Protein AF-A0A9E4SU20-F1 (afdb_monomer)

Structure (mmCIF, N/CA/C/O backbone):
data_AF-A0A9E4SU20-F1
#
_entry.id   AF-A0A9E4SU20-F1
#
loop_
_atom_site.group_PDB
_atom_site.id
_atom_site.type_symbol
_atom_site.label_atom_id
_atom_site.label_alt_id
_atom_site.label_comp_id
_atom_site.label_asym_id
_atom_site.label_entity_id
_atom_site.label_seq_id
_atom_site.pdbx_PDB_ins_code
_atom_site.Cartn_x
_atom_site.Cartn_y
_atom_site.Cartn_z
_atom_site.occupancy
_atom_site.B_iso_or_equiv
_atom_site.auth_seq_id
_atom_site.auth_comp_id
_atom_site.auth_asym_id
_atom_site.auth_atom_id
_atom_site.pdbx_PDB_model_num
ATOM 1 N N . MET A 1 1 ? -30.132 0.830 26.067 1.00 57.16 1 MET A N 1
ATOM 2 C CA . MET A 1 1 ? -30.121 -0.544 25.522 1.00 57.16 1 MET A CA 1
ATOM 3 C C . MET A 1 1 ? -29.635 -1.459 26.644 1.00 57.16 1 MET A C 1
ATOM 5 O O . MET A 1 1 ? -28.598 -1.156 27.218 1.00 57.16 1 MET A O 1
ATOM 9 N N . HIS A 1 2 ? -30.413 -2.457 27.067 1.00 62.38 2 HIS A N 1
ATOM 10 C CA . HIS A 1 2 ? -30.040 -3.331 28.192 1.00 62.38 2 HIS A CA 1
ATOM 11 C C . HIS A 1 2 ? -29.129 -4.476 27.727 1.00 62.38 2 HIS A C 1
ATOM 13 O O . HIS A 1 2 ? -29.198 -4.884 26.566 1.00 62.38 2 HIS A O 1
ATOM 19 N N . ILE A 1 3 ? -28.313 -5.006 28.641 1.00 60.34 3 ILE A N 1
ATOM 20 C CA . ILE A 1 3 ? -27.522 -6.224 28.422 1.00 60.34 3 ILE A CA 1
ATOM 21 C C . ILE A 1 3 ? -28.506 -7.357 28.079 1.00 60.34 3 ILE A C 1
ATOM 23 O O . ILE A 1 3 ? -29.354 -7.700 28.901 1.00 60.34 3 ILE A O 1
ATOM 27 N N . GLY A 1 4 ? -28.437 -7.873 26.845 1.00 71.19 4 GLY A N 1
ATOM 28 C CA . GLY A 1 4 ? -29.360 -8.885 26.302 1.00 71.19 4 GLY A CA 1
ATOM 29 C C . GLY A 1 4 ? -30.166 -8.459 25.065 1.00 71.19 4 GLY A C 1
ATOM 30 O O . GLY A 1 4 ? -30.868 -9.288 24.493 1.00 71.19 4 GLY A O 1
ATOM 31 N N . HIS A 1 5 ? -30.075 -7.199 24.624 1.00 77.12 5 HIS A N 1
ATOM 32 C CA . HIS A 1 5 ? -30.628 -6.784 23.328 1.00 77.12 5 HIS A CA 1
ATOM 33 C C . HIS A 1 5 ? -29.800 -7.391 22.174 1.00 77.12 5 HIS A C 1
ATOM 35 O O . HIS A 1 5 ? -28.573 -7.379 22.280 1.00 77.12 5 HIS A O 1
ATOM 41 N N . PRO A 1 6 ? -30.409 -7.887 21.076 1.00 82.00 6 PRO A N 1
ATOM 42 C CA . PRO A 1 6 ? -29.673 -8.484 19.950 1.00 82.00 6 PRO A CA 1
ATOM 43 C C . PRO A 1 6 ? -28.635 -7.533 19.336 1.00 82.00 6 PRO A C 1
ATOM 45 O O . PRO A 1 6 ? -27.569 -7.967 18.906 1.00 82.00 6 PRO A O 1
ATOM 48 N N . ASP A 1 7 ? -28.917 -6.232 19.392 1.00 77.50 7 ASP A N 1
ATOM 49 C CA . ASP A 1 7 ? -28.020 -5.195 18.875 1.00 77.50 7 ASP A CA 1
ATOM 50 C C . ASP A 1 7 ? -27.091 -4.590 19.945 1.00 77.50 7 ASP A C 1
ATOM 52 O O . ASP A 1 7 ? -26.404 -3.601 19.693 1.00 77.50 7 ASP A O 1
ATOM 56 N N . PHE A 1 8 ? -27.067 -5.140 21.165 1.00 80.31 8 PHE A N 1
ATOM 57 C CA . PHE A 1 8 ? -26.199 -4.641 22.232 1.00 80.31 8 PHE A CA 1
ATOM 58 C C . PHE A 1 8 ? -24.723 -4.792 21.832 1.00 80.31 8 PHE A C 1
ATOM 60 O O . PHE A 1 8 ? -24.239 -5.904 21.636 1.00 80.31 8 PHE A O 1
ATOM 67 N N . GLY A 1 9 ? -24.010 -3.667 21.725 1.00 78.25 9 GLY A N 1
ATOM 68 C CA . GLY A 1 9 ? -22.603 -3.620 21.308 1.00 78.25 9 GLY A CA 1
ATOM 69 C C . GLY A 1 9 ? -22.378 -3.574 19.792 1.00 78.25 9 GLY A C 1
ATOM 70 O O . GLY A 1 9 ? -21.228 -3.551 19.361 1.00 78.25 9 GLY A O 1
ATOM 71 N N . GLN A 1 10 ? -23.437 -3.540 18.977 1.00 80.00 10 GLN A N 1
ATOM 72 C CA . GLN A 1 10 ? -23.303 -3.365 17.531 1.00 80.00 10 GLN A CA 1
ATOM 73 C C . GLN A 1 10 ? -23.282 -1.880 17.153 1.00 80.00 10 GLN A C 1
ATOM 75 O O . GLN A 1 10 ? -24.105 -1.091 17.617 1.00 80.00 10 GLN A O 1
ATOM 80 N N . ALA A 1 11 ? -22.364 -1.504 16.263 1.00 75.75 11 ALA A N 1
ATOM 81 C CA . ALA A 1 11 ? -22.387 -0.198 15.618 1.00 75.75 11 ALA A CA 1
ATOM 82 C C . ALA A 1 11 ? -23.410 -0.223 14.470 1.00 75.75 11 ALA A C 1
ATOM 84 O O . ALA A 1 11 ? -23.145 -0.787 13.409 1.00 75.75 11 ALA A O 1
ATOM 85 N N . ILE A 1 12 ? -24.588 0.367 14.692 1.00 78.75 12 ILE A N 1
ATOM 86 C CA . ILE A 1 12 ? -25.639 0.484 13.672 1.00 78.75 12 ILE A CA 1
ATOM 87 C C . ILE A 1 12 ? -25.418 1.789 12.892 1.00 78.75 12 ILE A C 1
ATOM 89 O O . ILE A 1 12 ? -25.390 2.860 13.510 1.00 78.75 12 ILE A O 1
ATOM 93 N N . PRO A 1 13 ? -25.254 1.740 11.558 1.00 69.94 13 PRO A N 1
ATOM 94 C CA . PRO A 1 13 ? -25.080 2.943 10.757 1.00 69.94 13 PRO A CA 1
ATOM 95 C C . PRO A 1 13 ? -26.347 3.804 10.793 1.00 69.94 13 PRO A C 1
ATOM 97 O O . PRO A 1 13 ? -27.469 3.305 10.838 1.00 69.94 13 PRO A O 1
ATOM 100 N N . CYS A 1 14 ? -26.180 5.126 10.770 1.00 78.81 14 CYS A N 1
ATOM 101 C CA . CYS A 1 14 ? -27.322 6.022 10.640 1.00 78.81 14 CYS A CA 1
ATOM 102 C C . CYS A 1 14 ? -27.890 5.964 9.214 1.00 78.81 14 CYS A C 1
ATOM 104 O O . CYS A 1 14 ? -27.157 5.754 8.246 1.00 78.81 14 CYS A O 1
ATOM 106 N N . THR A 1 15 ? -29.174 6.275 9.053 1.00 77.56 15 THR A N 1
ATOM 107 C CA . THR A 1 15 ? -29.837 6.381 7.740 1.00 77.56 15 THR A CA 1
ATOM 108 C C . THR A 1 15 ? -29.144 7.364 6.790 1.00 77.56 15 THR A C 1
ATOM 110 O O . THR A 1 15 ? -29.240 7.228 5.573 1.00 77.56 15 THR A O 1
ATOM 113 N N . CYS A 1 16 ? -28.399 8.347 7.306 1.00 72.81 16 CYS A N 1
ATOM 114 C CA . CYS A 1 16 ? -27.583 9.242 6.482 1.00 72.81 16 CYS A CA 1
ATOM 115 C C . CYS A 1 16 ? -26.368 8.537 5.849 1.00 72.81 16 CYS A C 1
ATOM 117 O O . CYS A 1 16 ? -25.963 8.916 4.755 1.00 72.81 16 CYS A O 1
ATOM 119 N N . GLN A 1 17 ? -25.786 7.529 6.510 1.00 68.94 17 GLN A N 1
ATOM 120 C CA . GLN A 1 17 ? -24.718 6.701 5.935 1.00 68.94 17 GLN A CA 1
ATOM 121 C C . GLN A 1 17 ? -25.256 5.685 4.926 1.00 68.94 17 GLN A C 1
ATOM 123 O O . GLN A 1 17 ? -24.576 5.398 3.945 1.00 68.94 17 GLN A O 1
ATOM 128 N N . GLU A 1 18 ? -26.467 5.169 5.138 1.00 68.50 18 GLU A N 1
ATOM 129 C CA . GLU A 1 18 ? -27.111 4.217 4.222 1.00 68.50 18 GLU A CA 1
ATOM 130 C C . GLU A 1 18 ? -27.509 4.867 2.889 1.00 68.50 18 GLU A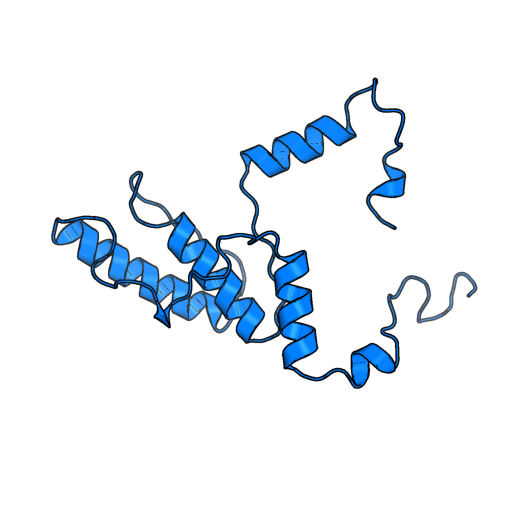 C 1
ATOM 132 O O . GLU A 1 18 ? -27.434 4.232 1.842 1.00 68.50 18 GLU A O 1
ATOM 137 N N . ASN A 1 19 ? -27.878 6.151 2.922 1.00 69.00 19 ASN A N 1
ATOM 138 C CA . ASN A 1 19 ? -28.240 6.942 1.741 1.00 69.00 19 ASN A CA 1
ATOM 139 C C . ASN A 1 19 ? -27.051 7.705 1.120 1.00 69.00 19 ASN A C 1
ATOM 141 O O . ASN A 1 19 ? -27.249 8.556 0.252 1.00 69.00 19 ASN A O 1
ATOM 145 N N . GLY A 1 20 ? -25.826 7.462 1.595 1.00 63.59 20 GLY A N 1
ATOM 146 C CA . GLY A 1 20 ? -24.630 8.150 1.116 1.00 63.59 20 GLY A CA 1
ATOM 147 C C . GLY A 1 20 ? -24.262 7.751 -0.315 1.00 63.59 20 GLY A C 1
ATOM 148 O O . GLY A 1 20 ? -24.262 6.573 -0.659 1.00 63.59 20 GLY A O 1
ATOM 149 N N . ASP A 1 21 ? -23.898 8.735 -1.140 1.00 67.94 21 ASP A N 1
ATOM 150 C CA . ASP A 1 21 ? -23.351 8.498 -2.479 1.00 67.94 21 ASP A CA 1
ATOM 151 C C . ASP A 1 21 ? -22.036 7.694 -2.408 1.00 67.94 21 ASP A C 1
ATOM 153 O O . ASP A 1 21 ? -21.232 7.884 -1.485 1.00 67.94 21 ASP A O 1
ATOM 157 N N . ALA A 1 22 ? -21.776 6.845 -3.407 1.00 67.06 22 ALA A N 1
ATOM 158 C CA . ALA A 1 22 ? -20.565 6.021 -3.496 1.00 67.06 22 ALA A CA 1
ATOM 159 C C . ALA A 1 22 ? -19.281 6.871 -3.387 1.00 67.06 22 ALA A C 1
ATOM 161 O O . ALA A 1 22 ? -18.303 6.475 -2.748 1.00 67.06 22 ALA A O 1
ATOM 162 N N . GLY A 1 23 ? -19.305 8.105 -3.910 1.00 68.50 23 GLY A N 1
ATOM 163 C CA . GLY A 1 23 ? -18.201 9.058 -3.773 1.00 68.50 23 GLY A CA 1
ATOM 164 C C . GLY A 1 23 ? -17.913 9.481 -2.325 1.00 68.50 23 GLY A C 1
ATOM 165 O O . GLY A 1 23 ? -16.754 9.684 -1.955 1.00 68.50 23 GLY A O 1
ATOM 166 N N . THR A 1 24 ? -18.943 9.561 -1.479 1.00 77.00 24 THR A N 1
ATOM 167 C CA . THR A 1 24 ? -18.819 9.959 -0.065 1.00 77.00 24 THR A CA 1
ATOM 168 C C . THR A 1 24 ? -18.191 8.840 0.763 1.00 77.00 24 THR A C 1
ATOM 170 O O . THR A 1 24 ? -17.341 9.097 1.621 1.00 77.00 24 THR A O 1
ATOM 173 N N . ARG A 1 25 ? -18.539 7.583 0.461 1.00 79.19 25 ARG A N 1
ATOM 174 C CA . ARG A 1 25 ? -17.975 6.403 1.124 1.00 79.19 25 ARG A CA 1
ATOM 175 C C . ARG A 1 25 ? -16.489 6.229 0.813 1.00 79.19 25 ARG A C 1
ATOM 177 O O . ARG A 1 25 ? -15.685 6.126 1.740 1.00 79.19 25 ARG A O 1
ATOM 184 N N . ALA A 1 26 ? -16.099 6.299 -0.459 1.00 79.69 26 ALA A N 1
ATOM 185 C CA . ALA A 1 26 ? -14.695 6.209 -0.858 1.00 79.69 26 ALA A CA 1
ATOM 186 C C . ALA A 1 26 ? -13.837 7.334 -0.245 1.00 79.69 26 ALA A C 1
ATOM 188 O O . ALA A 1 26 ? -12.704 7.101 0.182 1.00 79.69 26 ALA A O 1
ATOM 189 N N . ALA A 1 27 ? -14.371 8.558 -0.153 1.00 83.12 27 ALA A N 1
ATOM 190 C CA . ALA A 1 27 ? -13.684 9.672 0.502 1.00 83.12 27 ALA A CA 1
ATOM 191 C C . ALA A 1 27 ? -13.463 9.419 2.005 1.00 83.12 27 ALA A C 1
ATOM 193 O O . ALA A 1 27 ? -12.369 9.676 2.516 1.00 83.12 27 ALA A O 1
ATOM 194 N N . ALA A 1 28 ? -14.464 8.871 2.701 1.00 82.81 28 ALA A N 1
ATOM 195 C CA . ALA A 1 28 ? -14.337 8.485 4.103 1.00 82.81 28 ALA A CA 1
ATOM 196 C C . ALA A 1 28 ? -13.287 7.378 4.290 1.00 82.81 28 ALA A C 1
ATOM 198 O O . ALA A 1 28 ? -12.377 7.532 5.102 1.00 82.81 28 ALA A O 1
ATOM 199 N N . LEU A 1 29 ? -13.339 6.309 3.490 1.00 86.06 29 LEU A N 1
ATOM 200 C CA . LEU A 1 29 ? -12.355 5.221 3.545 1.00 86.06 29 LEU A CA 1
ATOM 201 C C . LEU A 1 29 ? -10.925 5.730 3.328 1.00 86.06 29 LEU A C 1
ATOM 203 O O . LEU A 1 29 ? -10.023 5.377 4.086 1.00 86.06 29 LEU A O 1
ATOM 207 N N . ARG A 1 30 ? -10.711 6.636 2.363 1.00 85.75 30 ARG A N 1
ATOM 208 C CA . ARG A 1 30 ? -9.400 7.275 2.164 1.00 85.75 30 ARG A CA 1
ATOM 209 C C . ARG A 1 30 ? -8.940 8.047 3.397 1.00 85.75 30 ARG A C 1
ATOM 211 O O . ARG A 1 30 ? -7.776 7.920 3.771 1.00 85.75 30 ARG A O 1
ATOM 218 N N . ARG A 1 31 ? -9.833 8.801 4.046 1.00 84.38 31 ARG A N 1
ATOM 219 C CA . ARG A 1 31 ? -9.517 9.566 5.263 1.00 84.38 31 ARG A CA 1
ATOM 220 C C . ARG A 1 31 ? -9.028 8.666 6.402 1.00 84.38 31 ARG A C 1
ATOM 222 O O . ARG A 1 31 ? -8.095 9.054 7.094 1.00 84.38 31 ARG A O 1
ATOM 229 N N . TYR A 1 32 ? -9.616 7.482 6.565 1.00 85.88 32 TYR A N 1
ATOM 230 C CA . TYR A 1 32 ? -9.269 6.550 7.648 1.00 85.88 32 TYR A CA 1
ATOM 231 C C . TYR A 1 32 ? -8.177 5.533 7.287 1.00 85.88 32 TYR A C 1
ATOM 233 O O . TYR A 1 32 ? -7.625 4.889 8.170 1.00 85.88 32 TYR A O 1
ATOM 241 N N . SER A 1 33 ? -7.815 5.409 6.009 1.00 87.31 33 SER A N 1
ATOM 242 C CA . SER A 1 33 ? -6.830 4.424 5.538 1.00 87.31 33 SER A CA 1
ATOM 243 C C . SER A 1 33 ? -5.377 4.679 5.944 1.00 87.31 33 SER A C 1
ATOM 245 O O . SER A 1 33 ? -4.520 3.838 5.680 1.00 87.31 33 SER A O 1
ATOM 247 N N . ASN A 1 34 ? -5.079 5.848 6.521 1.00 91.56 34 ASN A N 1
ATOM 248 C CA . ASN A 1 34 ? -3.719 6.306 6.824 1.00 91.56 34 ASN A CA 1
ATOM 249 C C . ASN A 1 34 ? -2.771 6.332 5.595 1.00 91.56 34 ASN A C 1
ATOM 251 O O . ASN A 1 34 ? -1.550 6.294 5.714 1.00 91.56 34 ASN A O 1
ATOM 255 N N . LEU A 1 35 ? -3.326 6.440 4.379 1.00 91.12 35 LEU A N 1
ATOM 256 C CA . LEU A 1 35 ? -2.536 6.543 3.147 1.00 91.12 35 LEU A CA 1
ATOM 257 C C . LEU A 1 35 ? -1.959 7.947 2.915 1.00 91.12 35 LEU A C 1
ATOM 259 O O . LEU A 1 35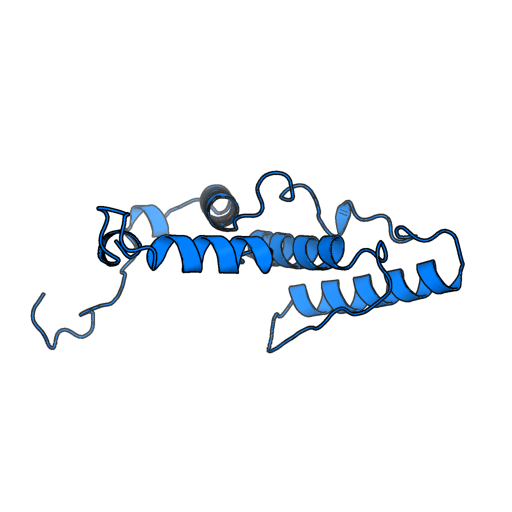 ? -0.915 8.083 2.279 1.00 91.12 35 LEU A O 1
ATOM 263 N N . GLY A 1 36 ? -2.622 9.005 3.392 1.00 89.00 36 GLY A N 1
ATOM 264 C CA . GLY A 1 36 ? -2.158 10.389 3.242 1.00 89.00 36 GLY A CA 1
ATOM 265 C C . GLY A 1 36 ? -1.723 10.725 1.806 1.00 89.00 36 GLY A C 1
ATOM 266 O O . GLY A 1 36 ? -2.490 10.587 0.848 1.00 89.00 36 GLY A O 1
ATOM 267 N N . ALA A 1 37 ? -0.459 11.126 1.643 1.00 88.94 37 ALA A N 1
ATOM 268 C CA . ALA A 1 37 ? 0.133 11.464 0.345 1.00 88.94 37 ALA A CA 1
ATOM 269 C C . ALA A 1 37 ? 0.235 10.276 -0.638 1.00 88.94 37 ALA A C 1
ATOM 271 O O . ALA A 1 37 ? 0.369 10.494 -1.844 1.00 88.94 37 ALA A O 1
ATOM 272 N N . LEU A 1 38 ? 0.164 9.035 -0.149 1.00 91.62 38 LEU A N 1
ATOM 273 C CA . LEU A 1 38 ? 0.255 7.800 -0.935 1.00 91.62 38 LEU A CA 1
ATOM 274 C C . LEU A 1 38 ? -1.067 7.435 -1.633 1.00 91.62 38 LEU A C 1
ATOM 276 O O . LEU A 1 38 ? -1.092 6.544 -2.476 1.00 91.62 38 LEU A O 1
ATOM 280 N N . SER A 1 39 ? -2.155 8.160 -1.358 1.00 90.38 39 SER A N 1
ATOM 281 C CA . SER A 1 39 ? -3.479 7.966 -1.980 1.00 90.38 39 SER A CA 1
ATOM 282 C C . SER A 1 39 ? -3.497 8.078 -3.514 1.00 90.38 39 SER A C 1
ATOM 284 O O . SER A 1 39 ? -4.425 7.603 -4.160 1.00 90.38 39 SER A O 1
ATOM 286 N N . ARG A 1 40 ? -2.464 8.680 -4.118 1.00 91.19 40 ARG A N 1
ATOM 287 C CA . ARG A 1 40 ? -2.308 8.806 -5.580 1.00 91.19 40 ARG A CA 1
ATOM 288 C C . ARG A 1 40 ? -1.678 7.585 -6.265 1.00 91.19 40 ARG A C 1
ATOM 290 O O . ARG A 1 40 ? -1.624 7.536 -7.493 1.00 91.19 40 ARG A O 1
ATOM 297 N N . ILE A 1 41 ? -1.129 6.649 -5.494 1.00 94.50 41 ILE A N 1
ATOM 298 C CA . ILE A 1 41 ? -0.440 5.470 -6.026 1.00 94.50 41 ILE A CA 1
ATOM 299 C C . ILE A 1 41 ? -1.476 4.379 -6.299 1.00 94.50 41 ILE A C 1
ATOM 301 O O . ILE A 1 41 ? -2.020 3.786 -5.371 1.00 94.50 41 ILE A O 1
ATOM 305 N N . THR A 1 42 ? -1.734 4.095 -7.572 1.00 95.50 42 THR A N 1
ATOM 306 C CA . THR A 1 42 ? -2.690 3.068 -8.005 1.00 95.50 42 THR A CA 1
ATOM 307 C C . THR A 1 42 ? -2.037 2.133 -9.015 1.00 95.50 42 THR A C 1
ATOM 309 O O . THR A 1 42 ? -0.994 2.451 -9.592 1.00 95.50 42 THR A O 1
ATOM 312 N N . PHE A 1 43 ? -2.654 0.980 -9.283 1.00 95.94 43 PHE A N 1
ATOM 313 C CA . PHE A 1 43 ? -2.191 0.106 -10.366 1.00 95.94 43 PHE A CA 1
ATOM 314 C C . PHE A 1 43 ? -2.196 0.825 -11.723 1.00 95.94 43 PHE A C 1
ATOM 316 O O . PHE A 1 43 ? -1.283 0.622 -12.516 1.00 95.94 43 PHE A O 1
ATOM 323 N N . ALA A 1 44 ? -3.157 1.726 -11.956 1.00 93.81 44 ALA A N 1
ATOM 324 C CA . ALA A 1 44 ? -3.262 2.489 -13.199 1.00 93.81 44 ALA A CA 1
ATOM 325 C C . ALA A 1 44 ? -2.111 3.491 -13.405 1.00 93.81 44 ALA A C 1
ATOM 327 O O . ALA A 1 44 ? -1.734 3.759 -14.541 1.00 93.81 44 ALA A O 1
ATOM 328 N N . THR A 1 45 ? -1.543 4.041 -12.327 1.00 92.75 45 THR A N 1
ATOM 329 C CA . THR A 1 45 ? -0.414 4.988 -12.393 1.00 92.75 45 THR A CA 1
ATOM 330 C C . THR A 1 45 ? 0.949 4.318 -12.203 1.00 92.75 45 THR A C 1
ATOM 332 O O . THR A 1 45 ? 1.981 4.989 -12.213 1.00 92.75 45 THR A O 1
ATOM 335 N N . THR A 1 46 ? 0.979 2.993 -12.032 1.00 94.19 46 THR A N 1
ATOM 336 C CA . THR A 1 46 ? 2.210 2.231 -11.802 1.00 94.19 46 THR A CA 1
ATOM 337 C C . THR A 1 46 ? 2.962 1.993 -13.109 1.00 94.19 46 THR A C 1
ATOM 339 O O . THR A 1 46 ? 2.423 1.398 -14.038 1.00 94.19 46 THR A O 1
ATOM 342 N N . ASN A 1 47 ? 4.239 2.385 -13.165 1.00 93.12 47 ASN A N 1
ATOM 343 C CA . ASN A 1 47 ? 5.124 1.982 -14.259 1.00 93.12 47 ASN A CA 1
ATOM 344 C C . ASN A 1 47 ? 5.473 0.491 -14.128 1.00 93.12 47 ASN A C 1
ATOM 346 O O . ASN A 1 47 ? 6.139 0.103 -13.169 1.00 93.12 47 ASN A O 1
ATOM 350 N N . LEU A 1 48 ? 5.062 -0.325 -15.101 1.00 89.62 48 LEU A N 1
ATOM 351 C CA . LEU A 1 48 ? 5.304 -1.773 -15.117 1.00 89.62 48 LEU A CA 1
ATOM 352 C C . LEU A 1 48 ? 6.773 -2.153 -15.322 1.00 89.62 48 LEU A C 1
ATOM 354 O O . LEU A 1 48 ? 7.159 -3.260 -14.959 1.00 89.62 48 LEU A O 1
ATOM 358 N N . GLU A 1 49 ? 7.606 -1.248 -15.842 1.00 89.88 49 GLU A N 1
ATOM 359 C CA . GLU A 1 49 ? 9.056 -1.467 -15.858 1.00 89.88 49 GLU A CA 1
ATOM 360 C C . GLU A 1 49 ? 9.639 -1.464 -14.441 1.00 89.88 49 GLU A C 1
ATOM 362 O O . GLU A 1 49 ? 10.700 -2.025 -14.198 1.00 89.88 49 GLU A O 1
ATOM 367 N N . GLY A 1 50 ? 8.926 -0.889 -13.473 1.00 90.44 50 GLY A N 1
ATOM 368 C CA . GLY A 1 50 ? 9.357 -0.875 -12.091 1.00 90.44 50 GLY A CA 1
ATOM 369 C C . GLY A 1 50 ? 10.588 0.002 -11.837 1.00 90.44 50 GLY A C 1
ATOM 370 O O . GLY A 1 50 ? 11.037 0.762 -12.694 1.00 90.44 50 GLY A O 1
ATOM 371 N N . PRO A 1 51 ? 11.116 -0.050 -10.608 1.00 91.56 51 PRO A N 1
ATOM 372 C CA . PRO A 1 51 ? 12.181 0.846 -10.153 1.00 91.56 51 PRO A CA 1
ATOM 373 C C . PRO A 1 51 ? 13.599 0.383 -10.525 1.00 91.56 51 PRO A C 1
ATOM 375 O O . PRO A 1 51 ? 14.545 1.156 -10.392 1.00 91.56 51 PRO A O 1
ATOM 378 N N . MET A 1 52 ? 13.766 -0.873 -10.947 1.00 91.38 52 MET A N 1
ATOM 379 C CA . MET A 1 52 ? 15.073 -1.478 -11.210 1.00 91.38 52 MET A CA 1
ATOM 380 C C . MET A 1 52 ? 15.398 -1.451 -12.714 1.00 91.38 52 MET A C 1
ATOM 382 O O . MET A 1 52 ? 14.550 -1.820 -13.526 1.00 91.38 52 MET A O 1
ATOM 386 N N . PRO A 1 53 ? 16.622 -1.056 -13.112 1.00 90.75 53 PRO A N 1
ATOM 387 C CA . PRO A 1 53 ? 16.982 -0.890 -14.521 1.00 90.75 53 PRO A CA 1
ATOM 388 C C . PRO A 1 53 ? 17.396 -2.195 -15.215 1.00 90.75 53 PRO A C 1
ATOM 390 O O . PRO A 1 53 ? 17.541 -2.220 -16.439 1.00 90.75 53 PRO A O 1
ATOM 393 N N . ASP A 1 54 ? 17.630 -3.277 -14.476 1.00 93.75 54 ASP A N 1
ATOM 394 C CA . ASP A 1 54 ? 18.036 -4.562 -15.034 1.00 93.75 54 ASP A CA 1
ATOM 395 C C . ASP A 1 54 ? 16.826 -5.431 -15.412 1.00 93.75 54 ASP A C 1
ATOM 397 O O . ASP A 1 54 ? 15.735 -5.310 -14.855 1.00 93.75 54 ASP A O 1
ATOM 401 N N . ALA A 1 55 ? 17.010 -6.320 -16.390 1.00 93.75 55 ALA A N 1
ATOM 402 C CA . ALA A 1 55 ? 15.920 -7.140 -16.916 1.00 93.75 55 ALA A CA 1
ATOM 403 C C . ALA A 1 55 ? 15.301 -8.071 -15.859 1.00 93.75 55 ALA A C 1
ATOM 405 O O . ALA A 1 55 ? 14.090 -8.284 -15.878 1.00 93.75 55 ALA A O 1
ATOM 406 N N . ALA A 1 56 ? 16.107 -8.591 -14.927 1.00 93.50 56 ALA A N 1
ATOM 407 C CA . ALA A 1 56 ? 15.615 -9.460 -13.863 1.00 93.50 56 ALA A CA 1
ATOM 408 C C . ALA A 1 56 ? 14.755 -8.673 -12.861 1.00 93.50 56 ALA A C 1
ATOM 410 O O . ALA A 1 56 ? 13.679 -9.131 -12.482 1.00 93.50 56 ALA A O 1
ATOM 411 N N . GLY A 1 57 ? 15.176 -7.461 -12.496 1.00 94.06 57 GLY A N 1
ATOM 412 C CA . GLY A 1 57 ? 14.415 -6.540 -11.660 1.00 94.06 57 GLY A CA 1
ATOM 413 C C . GLY A 1 57 ? 13.069 -6.151 -12.274 1.00 94.06 57 GLY A C 1
ATOM 414 O O . GLY A 1 57 ? 12.056 -6.189 -11.573 1.00 94.06 57 GLY A O 1
ATOM 415 N N . ARG A 1 58 ? 13.034 -5.855 -13.582 1.00 95.00 58 ARG A N 1
ATOM 416 C CA . ARG A 1 58 ? 11.778 -5.583 -14.308 1.00 95.00 58 ARG A CA 1
ATOM 417 C C . ARG A 1 58 ? 10.831 -6.778 -14.285 1.00 95.00 58 ARG A C 1
ATOM 419 O O . ARG A 1 58 ? 9.657 -6.623 -13.965 1.00 95.00 58 ARG A O 1
ATOM 426 N N . GLN A 1 59 ? 11.348 -7.970 -14.586 1.00 94.94 59 GLN A N 1
ATOM 427 C CA . GLN A 1 59 ? 10.561 -9.204 -14.588 1.00 94.94 59 GLN A CA 1
ATOM 428 C C . GLN A 1 59 ? 9.981 -9.500 -13.197 1.00 94.94 59 GLN A C 1
ATOM 430 O O . GLN A 1 59 ? 8.779 -9.714 -13.058 1.00 94.94 59 GLN A O 1
ATOM 435 N N . MET A 1 60 ? 10.814 -9.422 -12.156 1.00 95.25 60 MET A N 1
ATOM 436 C CA . MET A 1 60 ? 10.394 -9.610 -10.765 1.00 95.25 60 MET A CA 1
ATOM 437 C C . MET A 1 60 ? 9.317 -8.596 -10.354 1.00 95.25 60 MET A C 1
ATOM 439 O O . MET A 1 60 ? 8.352 -8.950 -9.677 1.00 95.25 60 MET A O 1
ATOM 443 N N . PHE A 1 61 ? 9.462 -7.328 -10.752 1.00 97.00 61 PHE A N 1
ATOM 444 C CA . PHE A 1 61 ? 8.463 -6.310 -10.442 1.00 97.00 61 PHE A CA 1
ATOM 445 C C . PHE A 1 61 ? 7.139 -6.573 -11.164 1.00 97.00 61 PHE A C 1
ATOM 447 O O . PHE A 1 61 ? 6.089 -6.494 -10.531 1.00 97.00 61 PHE A O 1
ATOM 454 N N . ALA A 1 62 ? 7.172 -6.947 -12.446 1.00 96.12 62 ALA A N 1
ATOM 455 C CA . ALA A 1 62 ? 5.977 -7.290 -13.213 1.00 96.12 62 ALA A CA 1
ATOM 456 C C . ALA A 1 62 ? 5.212 -8.479 -12.600 1.00 96.12 62 ALA A C 1
ATOM 458 O O . ALA A 1 62 ? 3.987 -8.429 -12.469 1.00 96.12 62 ALA A O 1
ATOM 459 N N . GLU A 1 63 ? 5.923 -9.514 -12.145 1.00 96.25 63 GLU A N 1
ATOM 460 C CA . GLU A 1 63 ? 5.333 -10.638 -11.404 1.00 96.25 63 GLU A CA 1
ATOM 461 C C . GLU A 1 63 ? 4.702 -10.181 -10.081 1.00 96.25 63 GLU A C 1
ATOM 463 O O . GLU A 1 63 ? 3.577 -10.570 -9.753 1.00 96.25 63 GLU A O 1
ATOM 468 N N . GLY A 1 64 ? 5.385 -9.293 -9.353 1.00 97.56 64 GLY A N 1
ATOM 469 C CA . GLY A 1 64 ? 4.863 -8.664 -8.142 1.00 97.56 64 GLY A CA 1
ATOM 470 C C . GLY A 1 64 ? 3.585 -7.859 -8.392 1.00 97.56 64 GLY A C 1
ATOM 471 O O . GLY A 1 64 ? 2.630 -7.990 -7.627 1.00 97.56 64 GLY A O 1
ATOM 472 N N . VAL A 1 65 ? 3.528 -7.076 -9.476 1.00 98.00 65 VAL A N 1
ATOM 473 C CA . VAL A 1 65 ? 2.325 -6.333 -9.891 1.00 98.00 65 VAL A CA 1
ATOM 474 C C . VAL A 1 65 ? 1.175 -7.292 -10.178 1.00 98.00 65 VAL A C 1
A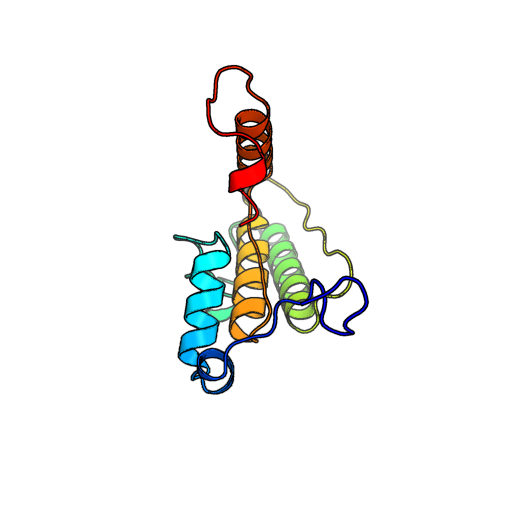TOM 476 O O . VAL A 1 65 ? 0.074 -7.075 -9.678 1.00 98.00 65 VAL A O 1
ATOM 479 N N . ALA A 1 66 ? 1.416 -8.366 -10.933 1.00 97.12 66 ALA A N 1
ATOM 480 C CA . ALA A 1 66 ? 0.382 -9.345 -11.261 1.00 97.12 66 ALA A CA 1
ATOM 481 C C . ALA A 1 66 ? -0.175 -10.040 -10.004 1.00 97.12 66 ALA A C 1
ATOM 483 O O . ALA A 1 66 ? -1.392 -10.176 -9.850 1.00 97.12 66 ALA A O 1
ATOM 484 N N . ALA A 1 67 ? 0.699 -10.440 -9.075 1.00 97.69 67 ALA A N 1
ATOM 485 C CA . ALA A 1 67 ? 0.293 -11.037 -7.805 1.00 97.69 67 ALA A CA 1
ATOM 486 C C . ALA A 1 67 ? -0.494 -10.051 -6.926 1.00 97.69 67 ALA A C 1
ATOM 488 O O . ALA A 1 67 ? -1.537 -10.416 -6.381 1.00 97.69 67 ALA A O 1
ATOM 489 N N . ALA A 1 68 ? -0.024 -8.805 -6.830 1.00 98.19 68 ALA A N 1
ATOM 490 C CA . ALA A 1 68 ? -0.666 -7.740 -6.069 1.00 98.19 68 ALA A CA 1
ATOM 491 C C . ALA A 1 68 ? -2.051 -7.384 -6.628 1.00 98.19 68 ALA A C 1
ATOM 493 O O . ALA A 1 68 ? -3.011 -7.303 -5.866 1.00 98.19 68 ALA A O 1
ATOM 494 N N . ALA A 1 69 ? -2.174 -7.229 -7.949 1.00 97.38 69 ALA A N 1
ATOM 495 C CA . ALA A 1 69 ? -3.444 -6.933 -8.604 1.00 97.38 69 ALA A CA 1
ATOM 496 C C . ALA A 1 69 ? -4.467 -8.047 -8.355 1.00 97.38 69 ALA A C 1
ATOM 498 O O . ALA A 1 69 ? -5.592 -7.769 -7.958 1.00 97.38 69 ALA A O 1
ATOM 499 N N . ARG A 1 70 ? -4.058 -9.317 -8.492 1.00 97.56 70 ARG A N 1
ATOM 500 C CA . ARG A 1 70 ? -4.932 -10.464 -8.209 1.00 97.56 70 ARG A CA 1
ATOM 501 C C . ARG A 1 70 ? -5.389 -10.505 -6.750 1.00 97.56 70 ARG A C 1
ATOM 503 O O . ARG A 1 70 ? -6.560 -10.760 -6.503 1.00 97.56 70 ARG A O 1
ATOM 510 N N . PHE A 1 71 ? -4.490 -10.250 -5.799 1.00 98.25 71 PHE A N 1
ATOM 511 C CA . PHE A 1 71 ? -4.846 -10.197 -4.378 1.00 98.25 71 PHE A CA 1
ATOM 512 C C . PHE A 1 71 ? -5.817 -9.050 -4.070 1.00 98.25 71 PHE A C 1
ATOM 514 O O . PHE A 1 71 ? -6.738 -9.226 -3.286 1.00 98.25 71 PHE A O 1
ATOM 521 N N . ALA A 1 72 ? -5.661 -7.894 -4.716 1.00 97.38 72 ALA A N 1
ATOM 522 C CA . ALA A 1 72 ? -6.553 -6.756 -4.513 1.00 97.38 72 ALA A CA 1
ATOM 523 C C . ALA A 1 72 ? -7.985 -6.976 -5.048 1.00 97.38 72 ALA A C 1
ATOM 525 O O . ALA A 1 72 ? -8.912 -6.293 -4.611 1.00 97.38 72 ALA A O 1
ATOM 526 N N . GLU A 1 73 ? -8.186 -7.917 -5.979 1.00 96.31 73 GLU A N 1
ATOM 527 C CA . GLU A 1 73 ? -9.520 -8.287 -6.479 1.00 96.31 73 GLU A CA 1
ATOM 528 C C . GLU A 1 73 ? -10.288 -9.222 -5.529 1.00 96.31 73 GLU A C 1
ATOM 530 O O . GLU A 1 73 ? -11.519 -9.198 -5.498 1.00 96.31 73 GLU A O 1
ATOM 535 N N . ASP A 1 74 ? -9.609 -10.000 -4.696 1.00 95.75 74 ASP A N 1
ATOM 536 C CA . ASP A 1 74 ? -10.249 -10.785 -3.636 1.00 95.75 74 ASP A CA 1
ATOM 537 C C . ASP A 1 74 ? -9.243 -11.025 -2.498 1.00 95.75 74 ASP A C 1
ATOM 539 O O . ASP A 1 74 ? -8.523 -12.031 -2.504 1.00 95.75 74 ASP A O 1
ATOM 543 N N . PRO A 1 75 ? -9.114 -10.069 -1.557 1.00 94.62 75 PRO A N 1
ATOM 544 C CA . PRO A 1 75 ? -8.088 -10.120 -0.524 1.00 94.62 75 PRO A CA 1
ATOM 545 C C . PRO A 1 75 ? -8.440 -11.174 0.529 1.00 94.62 75 PRO A C 1
ATOM 547 O O . PRO A 1 75 ? -9.100 -10.894 1.528 1.00 94.62 75 PRO A O 1
ATOM 550 N N . GLN A 1 76 ? -7.969 -12.399 0.298 1.00 93.56 76 GLN A N 1
ATOM 551 C CA . GLN A 1 76 ? -8.123 -13.538 1.200 1.00 93.56 76 GLN A CA 1
ATOM 552 C C . GLN A 1 76 ? -6.772 -13.951 1.788 1.00 93.56 76 GLN A C 1
ATOM 554 O O . GLN A 1 76 ? -5.795 -14.164 1.066 1.00 93.56 76 GLN A O 1
ATOM 559 N N . GLY A 1 77 ? -6.721 -14.121 3.109 1.00 95.62 77 GLY A N 1
ATOM 560 C CA . GLY A 1 77 ? -5.504 -14.527 3.809 1.00 95.62 77 GLY A CA 1
ATOM 561 C C . GLY A 1 77 ? -4.381 -13.488 3.712 1.00 95.62 77 GLY A C 1
ATOM 562 O O . GLY A 1 77 ? -4.617 -12.290 3.845 1.00 95.62 77 GLY A O 1
ATOM 563 N N . TRP A 1 78 ? -3.146 -13.958 3.518 1.00 96.75 78 TRP A N 1
ATOM 564 C CA . TRP A 1 78 ? -1.940 -13.127 3.560 1.00 96.75 78 TRP A CA 1
ATOM 565 C C . TRP A 1 78 ? -1.217 -13.120 2.212 1.00 96.75 78 TRP A C 1
ATOM 567 O O . TRP A 1 78 ? -0.945 -14.178 1.643 1.00 96.75 78 TRP A O 1
ATOM 577 N N . LEU A 1 79 ? -0.820 -11.930 1.757 1.00 97.31 79 LEU A N 1
ATOM 578 C CA . LEU A 1 79 ? 0.167 -11.744 0.695 1.00 97.31 79 LEU A CA 1
ATOM 579 C C . LEU A 1 79 ? 1.437 -11.137 1.295 1.00 97.31 79 LEU A C 1
ATOM 581 O O . LEU A 1 79 ? 1.392 -10.076 1.914 1.00 97.31 79 LEU A O 1
ATOM 585 N N . VAL A 1 80 ? 2.579 -11.786 1.071 1.00 97.25 80 VAL A N 1
ATOM 586 C CA . VAL A 1 80 ? 3.888 -11.294 1.517 1.00 97.25 80 VAL A CA 1
ATOM 587 C C . VAL A 1 80 ? 4.725 -10.928 0.297 1.00 97.25 80 VAL A C 1
ATOM 589 O O . VAL A 1 80 ? 4.9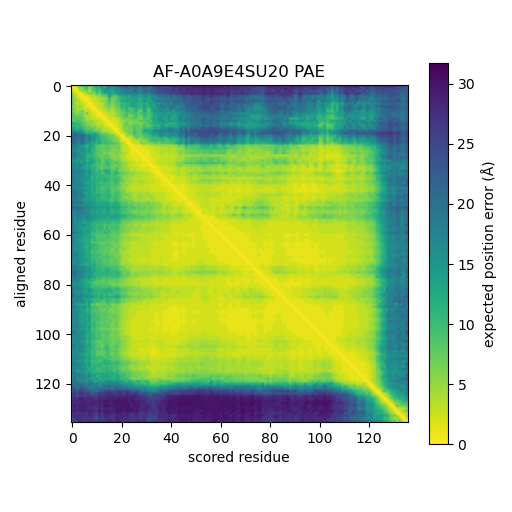70 -11.763 -0.569 1.00 97.25 80 VAL A O 1
ATOM 592 N N . LEU A 1 81 ? 5.179 -9.675 0.239 1.00 96.69 81 LEU A N 1
ATOM 593 C CA . LEU A 1 81 ? 6.068 -9.178 -0.811 1.00 96.69 81 LEU A CA 1
ATOM 594 C C . LEU A 1 81 ? 7.500 -9.094 -0.278 1.00 96.69 81 LEU A C 1
ATOM 596 O O . LEU A 1 81 ? 7.781 -8.341 0.655 1.00 96.69 81 LEU A O 1
ATOM 600 N N . THR A 1 82 ? 8.424 -9.824 -0.898 1.00 95.94 82 THR A N 1
ATOM 601 C CA . THR A 1 82 ? 9.840 -9.867 -0.502 1.00 95.94 82 THR A CA 1
ATOM 602 C C . THR A 1 82 ? 10.748 -9.475 -1.658 1.00 95.94 82 THR A C 1
ATOM 604 O O . THR A 1 82 ? 10.439 -9.751 -2.812 1.00 95.94 82 THR A O 1
ATOM 607 N N . GLY A 1 83 ? 11.887 -8.853 -1.358 1.00 93.62 83 GLY A N 1
ATOM 608 C CA . GLY A 1 83 ? 12.888 -8.499 -2.362 1.00 93.62 83 GLY A CA 1
ATOM 609 C C . GLY A 1 83 ? 13.823 -7.382 -1.893 1.00 93.62 83 GLY A C 1
ATOM 610 O O . GLY A 1 83 ? 13.596 -6.817 -0.814 1.00 93.62 83 GLY A O 1
ATOM 611 N N . PRO A 1 84 ? 14.842 -7.027 -2.694 1.00 93.75 84 PRO A N 1
ATOM 612 C CA . PRO A 1 84 ? 15.837 -6.007 -2.359 1.00 93.75 84 PRO A CA 1
ATOM 613 C C . PRO A 1 84 ? 15.237 -4.643 -2.001 1.00 93.75 84 PRO A C 1
ATOM 615 O O . PRO A 1 84 ? 14.095 -4.326 -2.350 1.00 93.75 84 PRO A O 1
ATOM 618 N N . SER A 1 85 ? 16.001 -3.799 -1.305 1.00 93.19 85 SER A N 1
ATOM 619 C CA . SER A 1 85 ? 15.590 -2.405 -1.095 1.00 93.19 85 SER A CA 1
ATOM 620 C C . SER A 1 85 ? 15.343 -1.713 -2.439 1.00 93.19 85 SER A C 1
ATOM 622 O O . SER A 1 85 ? 16.019 -2.000 -3.421 1.00 93.19 85 SER A O 1
ATOM 624 N N . GLY A 1 86 ? 14.332 -0.847 -2.498 1.00 91.75 86 GLY A N 1
ATOM 625 C CA . GLY A 1 86 ? 13.958 -0.162 -3.736 1.00 91.75 86 GLY A CA 1
ATOM 626 C C . GLY A 1 86 ? 13.188 -1.009 -4.752 1.00 91.75 86 GLY A C 1
ATOM 627 O O . GLY A 1 86 ? 12.770 -0.461 -5.756 1.00 91.75 86 GLY A O 1
ATOM 628 N N . SER A 1 87 ? 12.894 -2.290 -4.497 1.00 94.38 87 SER A N 1
ATOM 629 C CA . SER A 1 87 ? 12.173 -3.164 -5.446 1.00 94.38 87 SER A CA 1
ATOM 630 C C . SER A 1 87 ? 10.666 -2.883 -5.609 1.00 94.38 87 SER A C 1
ATOM 632 O O . SER A 1 87 ? 9.969 -3.669 -6.238 1.00 94.38 87 SER A O 1
ATOM 634 N N . GLY A 1 88 ? 10.126 -1.821 -4.997 1.00 95.56 88 GLY A N 1
ATOM 635 C CA . GLY A 1 88 ? 8.718 -1.425 -5.152 1.00 95.56 88 GLY A CA 1
ATOM 636 C C . GLY A 1 88 ? 7.694 -2.111 -4.229 1.00 95.56 88 GLY A C 1
ATOM 637 O O . GLY A 1 88 ? 6.498 -1.961 -4.442 1.00 95.56 88 GLY A O 1
ATOM 638 N N . LYS A 1 89 ? 8.113 -2.810 -3.165 1.00 96.62 89 LYS A N 1
ATOM 639 C CA . LYS A 1 89 ? 7.192 -3.490 -2.220 1.00 96.62 89 LYS A CA 1
ATOM 640 C C . LYS A 1 89 ? 6.136 -2.558 -1.616 1.00 96.62 89 LYS A C 1
ATOM 642 O O . LYS A 1 89 ? 4.947 -2.846 -1.687 1.00 96.62 89 LYS A O 1
ATOM 647 N N . THR A 1 90 ? 6.570 -1.431 -1.051 1.00 95.88 90 THR A N 1
ATOM 648 C CA . THR A 1 90 ? 5.668 -0.443 -0.440 1.00 95.88 90 THR A CA 1
ATOM 649 C C . THR A 1 90 ? 4.709 0.140 -1.470 1.00 95.88 90 THR A C 1
ATOM 651 O O . THR A 1 90 ? 3.531 0.306 -1.184 1.00 95.88 90 THR A O 1
ATOM 654 N N . HIS A 1 91 ? 5.196 0.386 -2.689 1.00 96.81 91 HIS A N 1
ATOM 655 C CA . HIS A 1 91 ? 4.374 0.861 -3.800 1.00 96.81 91 HIS A CA 1
ATOM 656 C C . HIS A 1 91 ? 3.246 -0.126 -4.126 1.00 96.81 91 HIS A C 1
ATOM 658 O O . HIS A 1 91 ? 2.092 0.278 -4.212 1.00 96.81 91 HIS A O 1
ATOM 664 N N . LEU A 1 92 ? 3.558 -1.422 -4.232 1.00 97.69 92 LEU A N 1
ATOM 665 C CA . LEU A 1 92 ? 2.557 -2.465 -4.475 1.00 97.69 92 LEU A CA 1
ATOM 666 C C . LEU A 1 92 ? 1.569 -2.612 -3.310 1.00 97.69 92 LEU A C 1
ATOM 668 O O . LEU A 1 92 ? 0.372 -2.713 -3.551 1.00 97.69 92 LEU A O 1
ATOM 672 N N . ALA A 1 93 ? 2.036 -2.571 -2.059 1.00 97.62 93 ALA A N 1
ATOM 673 C CA . ALA A 1 93 ? 1.161 -2.627 -0.883 1.00 97.62 93 ALA A CA 1
ATOM 674 C C . ALA A 1 93 ? 0.164 -1.455 -0.849 1.00 97.62 93 ALA A C 1
ATOM 676 O O . ALA A 1 93 ? -1.024 -1.643 -0.591 1.00 97.62 93 ALA A O 1
ATOM 677 N N . VAL A 1 94 ? 0.634 -0.250 -1.174 1.00 97.25 94 VAL A N 1
ATOM 678 C CA . VAL A 1 94 ? -0.210 0.943 -1.300 1.00 97.25 94 VAL A CA 1
ATOM 679 C C . VAL A 1 94 ? -1.194 0.810 -2.464 1.00 97.25 94 VAL A C 1
ATOM 681 O O . VAL A 1 94 ? -2.365 1.149 -2.309 1.00 97.25 94 VAL A O 1
ATOM 684 N N . ALA A 1 95 ? -0.752 0.304 -3.618 1.00 97.69 95 ALA A N 1
ATOM 685 C CA . ALA A 1 95 ? -1.626 0.095 -4.771 1.00 97.69 95 ALA A CA 1
ATOM 686 C C . ALA A 1 95 ? -2.751 -0.909 -4.461 1.00 97.69 95 ALA A C 1
ATOM 688 O O . ALA A 1 95 ? -3.896 -0.665 -4.839 1.00 97.69 95 ALA A O 1
ATOM 689 N N . ILE A 1 96 ? -2.452 -1.981 -3.712 1.00 98.12 96 ILE A N 1
ATOM 690 C CA . ILE A 1 96 ? -3.456 -2.919 -3.183 1.00 98.12 96 ILE A CA 1
ATOM 691 C C . ILE A 1 96 ? -4.457 -2.175 -2.295 1.00 98.12 96 ILE A C 1
ATOM 693 O O . ILE A 1 96 ? -5.657 -2.262 -2.536 1.00 98.12 96 ILE A O 1
ATOM 697 N N . ALA A 1 97 ? -3.984 -1.414 -1.303 1.00 97.19 97 ALA A N 1
ATOM 698 C CA . ALA A 1 97 ? -4.861 -0.694 -0.380 1.00 97.19 97 ALA A CA 1
ATOM 699 C C . ALA A 1 97 ? -5.786 0.298 -1.108 1.00 97.19 97 ALA A C 1
ATOM 701 O O . ALA A 1 97 ? -6.987 0.325 -0.844 1.00 97.19 97 ALA A O 1
ATOM 702 N N . ASN A 1 98 ? -5.258 1.066 -2.069 1.00 96.25 98 ASN A N 1
ATOM 703 C CA . ASN A 1 98 ? -6.072 1.965 -2.890 1.00 96.25 98 ASN A CA 1
ATOM 704 C C . ASN A 1 98 ? -7.106 1.200 -3.725 1.00 96.25 98 ASN A C 1
ATOM 706 O O . ASN A 1 98 ? -8.252 1.635 -3.802 1.00 96.25 98 ASN A O 1
ATOM 710 N N . ARG A 1 99 ? -6.743 0.043 -4.291 1.00 96.38 99 ARG A N 1
ATOM 711 C CA . ARG A 1 99 ? -7.676 -0.797 -5.050 1.00 96.38 99 ARG A CA 1
ATOM 712 C C . ARG A 1 99 ? -8.793 -1.376 -4.177 1.00 96.38 99 ARG A C 1
ATOM 714 O O . ARG A 1 99 ? -9.933 -1.414 -4.626 1.00 96.38 99 ARG A O 1
ATOM 721 N N . CYS A 1 100 ? -8.503 -1.763 -2.936 1.00 95.62 100 CYS A N 1
ATOM 722 C CA . CYS A 1 100 ? -9.532 -2.161 -1.972 1.00 95.62 100 CYS A CA 1
ATOM 723 C C . CYS 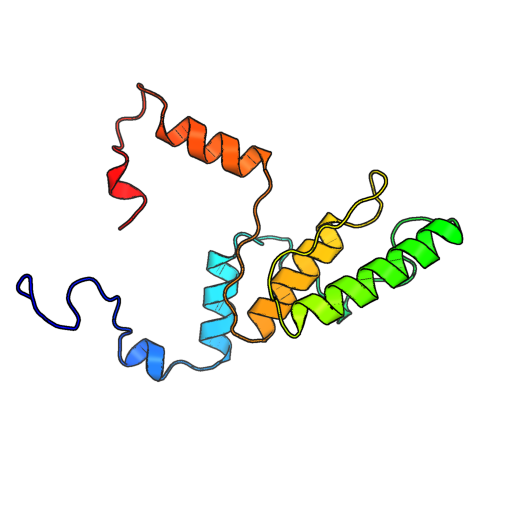A 1 100 ? -10.512 -1.004 -1.707 1.00 95.62 100 CYS A C 1
ATOM 725 O O . CYS A 1 100 ? -11.724 -1.187 -1.789 1.00 95.62 100 CYS A O 1
ATOM 727 N N . ILE A 1 101 ? -9.996 0.209 -1.483 1.00 93.69 101 ILE A N 1
ATOM 728 C CA . ILE A 1 101 ? -10.823 1.401 -1.233 1.00 93.69 101 ILE A CA 1
ATOM 729 C C . ILE A 1 101 ? -11.681 1.774 -2.451 1.00 93.69 101 ILE A C 1
ATOM 731 O O . ILE A 1 101 ? -12.843 2.134 -2.288 1.00 93.69 101 ILE 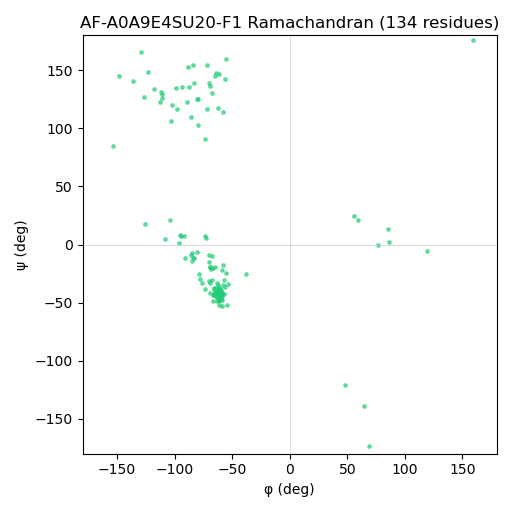A O 1
ATOM 735 N N . GLU A 1 102 ? -11.144 1.666 -3.670 1.00 92.38 102 GLU A N 1
ATOM 736 C CA . GLU A 1 102 ? -11.904 1.851 -4.921 1.00 92.38 102 GLU A CA 1
ATOM 737 C C . GLU A 1 102 ? -13.078 0.873 -5.061 1.00 92.38 102 GLU A C 1
ATOM 739 O O . GLU A 1 102 ? -14.015 1.146 -5.806 1.00 92.38 102 GLU A O 1
ATOM 744 N N . ARG A 1 103 ? -13.023 -0.259 -4.355 1.00 92.19 103 ARG A N 1
ATOM 745 C CA . ARG A 1 103 ? -14.050 -1.306 -4.333 1.00 92.19 103 ARG A CA 1
ATOM 746 C C . ARG A 1 103 ? -14.886 -1.270 -3.050 1.00 92.19 103 ARG A C 1
ATOM 748 O O . ARG A 1 103 ? 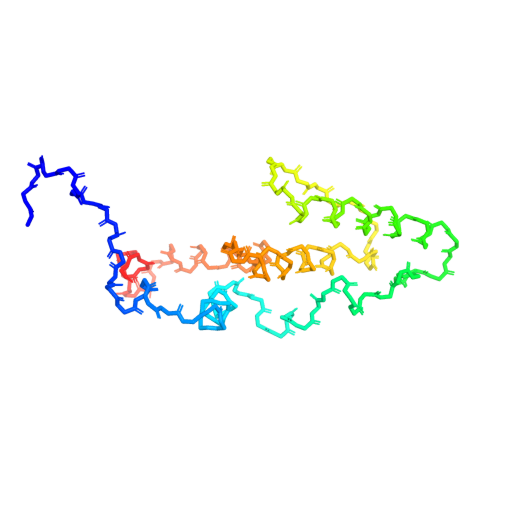-15.470 -2.282 -2.674 1.00 92.19 103 ARG A O 1
ATOM 755 N N . ASP A 1 104 ? -14.902 -0.126 -2.362 1.00 90.50 104 ASP A N 1
ATOM 756 C CA . ASP A 1 104 ? -15.620 0.107 -1.103 1.00 90.50 104 ASP A CA 1
ATOM 757 C C . ASP A 1 104 ? -15.216 -0.824 0.057 1.00 90.50 104 ASP A C 1
ATOM 759 O O . ASP A 1 104 ? -15.954 -0.974 1.039 1.00 90.50 104 ASP A O 1
ATOM 763 N N . GLN A 1 105 ? -14.022 -1.421 -0.022 1.00 91.44 105 GLN A N 1
ATOM 764 C CA . GLN A 1 105 ? -13.440 -2.246 1.032 1.00 91.44 105 GLN A CA 1
ATOM 765 C C . GLN A 1 105 ? -12.536 -1.403 1.935 1.00 91.44 105 GLN A C 1
ATOM 767 O O . GLN A 1 105 ? -11.711 -0.610 1.476 1.00 91.44 105 GLN A O 1
ATOM 772 N N . THR A 1 106 ? -12.661 -1.602 3.245 1.00 91.38 106 THR A N 1
ATOM 773 C CA . THR A 1 106 ? -11.805 -0.935 4.227 1.00 91.38 106 THR A CA 1
ATOM 774 C C . THR A 1 106 ? -10.369 -1.439 4.115 1.00 91.38 106 THR A C 1
ATOM 776 O O . THR A 1 106 ? -10.123 -2.643 4.143 1.00 91.38 106 THR A O 1
ATOM 779 N N . ALA A 1 107 ? -9.413 -0.516 4.035 1.00 94.50 107 ALA A N 1
ATOM 780 C CA . ALA A 1 107 ? -7.987 -0.814 4.062 1.00 94.50 107 ALA A CA 1
ATOM 781 C C . ALA A 1 107 ? -7.272 0.181 4.978 1.00 94.50 107 ALA A C 1
ATOM 783 O O . ALA A 1 107 ? -7.594 1.367 4.966 1.00 94.50 107 ALA A O 1
ATOM 784 N N . PHE A 1 108 ? -6.295 -0.302 5.742 1.00 93.69 108 PHE A N 1
ATOM 785 C CA . PHE A 1 108 ? -5.458 0.511 6.619 1.00 93.69 108 PHE A CA 1
ATOM 786 C C . PHE A 1 108 ? -3.988 0.247 6.303 1.00 93.69 108 PHE A C 1
ATOM 788 O O . PHE A 1 108 ? -3.550 -0.904 6.269 1.00 93.69 108 PHE A O 1
ATOM 795 N N . PHE A 1 109 ? -3.234 1.312 6.049 1.00 95.38 109 PHE A N 1
ATOM 796 C CA . PHE A 1 109 ? -1.813 1.253 5.746 1.00 95.38 109 PHE A CA 1
ATOM 797 C C . PHE A 1 109 ? -1.007 1.849 6.897 1.00 95.38 109 PHE A C 1
ATOM 799 O O . PHE A 1 109 ? -1.256 2.970 7.327 1.00 95.38 109 PHE A O 1
ATOM 806 N N . ILE A 1 110 ? -0.001 1.125 7.379 1.00 94.31 110 ILE A N 1
ATOM 807 C CA . ILE A 1 110 ? 0.897 1.622 8.420 1.00 94.31 110 ILE A CA 1
ATOM 808 C C . ILE A 1 110 ? 2.292 1.035 8.250 1.00 94.31 110 ILE A C 1
ATOM 810 O O . ILE A 1 110 ? 2.457 -0.116 7.839 1.00 94.31 110 ILE A O 1
ATOM 814 N N . VAL A 1 111 ? 3.310 1.833 8.564 1.00 92.81 111 VAL A N 1
ATOM 815 C CA . VAL A 1 111 ? 4.687 1.353 8.656 1.00 92.81 111 VAL A CA 1
ATOM 816 C C . VAL A 1 111 ? 4.892 0.739 10.037 1.00 92.81 111 VAL A C 1
ATOM 818 O O . VAL A 1 111 ? 4.432 1.277 11.037 1.00 92.81 111 VAL A O 1
ATOM 821 N N . ALA A 1 112 ? 5.605 -0.386 10.112 1.00 91.94 112 ALA A N 1
ATOM 822 C CA . ALA A 1 112 ? 5.815 -1.088 11.380 1.00 91.94 112 ALA A CA 1
ATOM 823 C C . ALA A 1 112 ? 6.450 -0.199 12.468 1.00 91.94 112 ALA A C 1
ATOM 825 O O . ALA A 1 112 ? 6.081 -0.323 13.630 1.00 91.94 112 ALA A O 1
ATOM 826 N N . ALA A 1 113 ? 7.367 0.702 12.096 1.00 89.38 113 ALA A N 1
ATOM 827 C CA . ALA A 1 113 ? 7.957 1.669 13.021 1.00 89.38 113 ALA A CA 1
ATOM 828 C C . ALA A 1 113 ? 6.889 2.604 13.615 1.00 89.38 113 ALA A C 1
ATOM 830 O O . ALA A 1 113 ? 6.746 2.641 14.831 1.00 89.38 113 ALA A O 1
ATOM 831 N N . ASP A 1 114 ? 6.073 3.243 12.769 1.00 89.00 114 ASP A N 1
ATOM 832 C CA . ASP A 1 114 ? 4.987 4.132 13.204 1.00 89.00 114 ASP A CA 1
ATOM 833 C C . ASP A 1 114 ? 3.979 3.398 14.101 1.00 89.00 114 ASP A C 1
ATOM 835 O O . ASP A 1 114 ? 3.554 3.921 15.128 1.00 89.00 114 ASP A O 1
ATOM 839 N N . LEU A 1 115 ? 3.627 2.152 13.756 1.00 88.62 115 LEU A N 1
ATOM 840 C CA . LEU A 1 115 ? 2.756 1.318 14.589 1.00 88.62 115 LEU A CA 1
ATOM 841 C C . LEU A 1 115 ? 3.358 1.101 15.982 1.00 88.62 115 LEU A C 1
ATOM 843 O O . LEU A 1 115 ? 2.665 1.250 16.986 1.00 88.62 115 LEU A O 1
ATOM 847 N N . LEU A 1 116 ? 4.641 0.742 16.050 1.00 91.19 116 LEU A N 1
ATOM 848 C CA . LEU A 1 116 ? 5.329 0.529 17.321 1.00 91.19 116 LEU A CA 1
ATOM 849 C C . LEU A 1 116 ? 5.450 1.824 18.124 1.00 91.19 116 LEU A C 1
ATOM 851 O O . LEU A 1 116 ? 5.279 1.783 19.339 1.00 91.19 116 LEU A O 1
ATOM 855 N N . ASP A 1 117 ? 5.699 2.958 17.475 1.00 86.94 117 ASP A N 1
ATOM 856 C CA . ASP A 1 117 ? 5.776 4.260 18.137 1.00 86.94 117 ASP A CA 1
ATOM 857 C C . ASP A 1 117 ? 4.419 4.678 18.716 1.00 86.94 117 ASP A C 1
ATOM 859 O O . ASP A 1 117 ? 4.352 5.080 19.880 1.00 86.94 117 ASP A O 1
ATOM 863 N N . HIS A 1 118 ? 3.325 4.494 17.970 1.00 81.88 118 HIS A N 1
ATOM 864 C CA . HIS A 1 118 ? 1.968 4.726 18.471 1.00 81.88 118 HIS A CA 1
ATOM 865 C C . HIS A 1 118 ? 1.639 3.844 19.677 1.00 81.88 118 HIS A C 1
ATOM 867 O O . HIS A 1 118 ? 1.150 4.341 20.695 1.00 81.88 118 HIS A O 1
ATOM 873 N N . LEU A 1 119 ? 1.962 2.550 19.601 1.00 85.06 119 LEU A N 1
ATOM 874 C CA . LEU A 1 119 ? 1.770 1.636 20.723 1.00 85.06 119 LEU A CA 1
ATOM 875 C C . LEU A 1 119 ? 2.603 2.085 21.927 1.00 85.06 119 LEU A C 1
ATOM 877 O O . LEU A 1 119 ? 2.068 2.232 23.019 1.00 85.06 119 LEU A O 1
ATOM 881 N N . ARG A 1 120 ? 3.889 2.394 21.751 1.00 81.75 120 ARG A N 1
ATOM 882 C CA . ARG A 1 120 ? 4.762 2.848 22.847 1.00 81.75 120 ARG A CA 1
ATOM 883 C C . ARG A 1 120 ? 4.255 4.127 23.511 1.00 81.75 120 ARG A C 1
ATOM 885 O O . ARG A 1 120 ? 4.297 4.212 24.735 1.00 81.75 120 ARG A O 1
ATOM 892 N N . ALA A 1 121 ? 3.758 5.088 22.735 1.00 7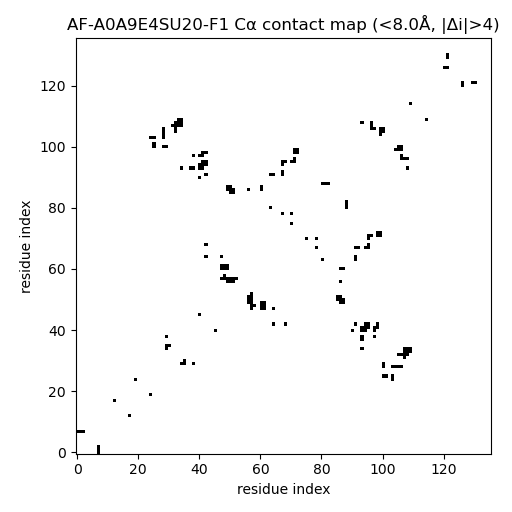5.38 121 ALA A N 1
ATOM 893 C CA . ALA A 1 121 ? 3.198 6.331 23.262 1.00 75.38 121 ALA A CA 1
ATOM 894 C C . ALA A 1 121 ? 1.975 6.087 24.166 1.00 75.38 121 ALA A C 1
ATOM 896 O O . ALA A 1 121 ? 1.845 6.747 25.194 1.00 75.38 121 ALA A O 1
ATOM 897 N N . SER A 1 122 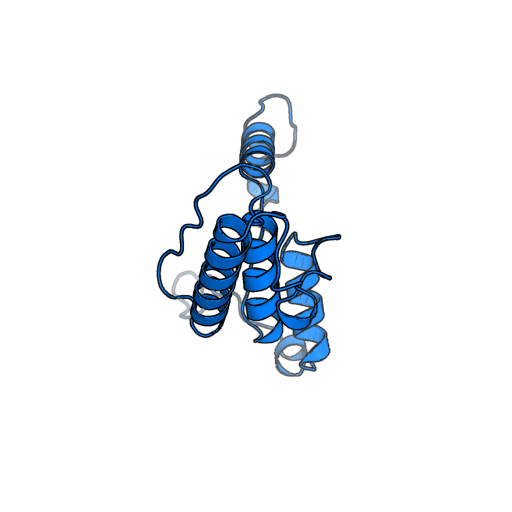? 1.131 5.099 23.841 1.00 63.34 122 SER A N 1
ATOM 898 C CA . SER A 1 122 ? -0.012 4.705 24.685 1.00 63.34 122 SER A CA 1
ATOM 899 C C . SER A 1 122 ? 0.366 4.001 26.000 1.00 63.34 122 SER A C 1
ATOM 901 O O . SER A 1 122 ? -0.463 3.922 26.900 1.00 63.34 122 SER A O 1
ATOM 903 N N . TYR A 1 123 ? 1.613 3.529 26.146 1.00 59.44 123 TYR A N 1
ATOM 904 C CA . TYR A 1 123 ? 2.115 2.845 27.351 1.00 59.44 123 TYR A CA 1
ATOM 905 C C . TYR A 1 123 ? 3.108 3.686 28.173 1.00 59.44 123 TYR A C 1
ATOM 907 O O . TYR A 1 123 ? 3.686 3.183 29.139 1.00 59.44 123 TYR A O 1
ATOM 915 N N . SER A 1 124 ? 3.343 4.951 27.806 1.00 53.44 124 SER A N 1
ATOM 916 C CA . SER A 1 124 ? 4.290 5.809 28.521 1.00 53.44 124 SER A CA 1
ATOM 917 C C . SER A 1 124 ? 3.640 6.398 29.788 1.00 53.44 124 SER A C 1
ATOM 919 O O . SER A 1 124 ? 2.602 7.049 29.675 1.00 53.44 124 SER A O 1
ATOM 921 N N . PRO A 1 125 ? 4.226 6.220 30.988 1.00 55.31 125 PRO A N 1
ATOM 922 C CA . PRO A 1 125 ? 3.607 6.604 32.265 1.00 55.31 125 PRO A CA 1
ATOM 923 C C . PRO A 1 125 ? 3.437 8.121 32.483 1.00 55.31 125 PRO A C 1
ATOM 925 O O . PRO A 1 125 ? 2.747 8.515 33.417 1.00 55.31 125 PRO A O 1
ATOM 928 N N . ASP A 1 126 ? 4.027 8.963 31.627 1.00 52.25 126 ASP A N 1
ATOM 929 C CA . ASP A 1 126 ? 3.950 10.433 31.699 1.00 52.25 126 ASP A CA 1
ATOM 930 C C . ASP A 1 126 ? 2.848 11.054 30.811 1.00 52.25 126 ASP A C 1
ATOM 932 O O . ASP A 1 126 ? 2.795 12.276 30.662 1.00 52.25 126 ASP A O 1
ATOM 936 N N . ASN A 1 127 ? 1.967 10.254 30.196 1.00 46.91 127 ASN A N 1
ATOM 937 C CA . ASN A 1 127 ? 0.861 10.777 29.388 1.00 46.91 127 ASN A CA 1
ATOM 938 C C . ASN A 1 127 ? -0.445 10.812 30.216 1.00 46.91 127 ASN A C 1
ATOM 940 O O . ASN A 1 127 ? -0.926 9.752 30.614 1.00 46.91 127 ASN A O 1
ATOM 944 N N . PRO A 1 128 ? -1.055 11.986 30.480 1.00 48.00 128 PRO A N 1
ATOM 945 C CA . PRO A 1 128 ? -2.283 12.097 31.278 1.00 48.00 128 PRO A CA 1
ATOM 946 C C . PRO A 1 128 ? -3.554 11.625 30.549 1.00 48.00 128 PRO A C 1
ATOM 948 O O . PRO A 1 128 ? -4.650 11.796 31.079 1.00 48.00 128 PRO A O 1
ATOM 951 N N . VAL A 1 129 ? -3.430 11.040 29.356 1.00 49.53 129 VAL A N 1
ATOM 952 C CA . VAL A 1 129 ? -4.556 10.505 28.586 1.00 49.53 129 VAL A CA 1
ATOM 953 C C . VAL A 1 129 ? -4.564 8.988 28.726 1.00 49.53 129 VAL A C 1
ATOM 955 O O . VAL A 1 129 ? -3.704 8.292 28.183 1.00 49.53 129 VAL A O 1
ATOM 958 N N . SER A 1 130 ? -5.517 8.483 29.508 1.00 46.06 130 SER A N 1
ATOM 959 C CA . SER A 1 130 ? -5.736 7.051 29.684 1.00 46.06 130 SER A CA 1
ATOM 960 C C . SER A 1 130 ? -6.152 6.396 28.369 1.00 46.06 130 SER A C 1
ATOM 962 O O . SER A 1 130 ? -6.873 6.987 27.569 1.00 46.06 130 SER A O 1
ATOM 964 N N . TYR A 1 131 ? -5.737 5.138 28.215 1.00 49.50 131 TYR A N 1
ATOM 965 C CA . TYR A 1 131 ? -6.043 4.184 27.140 1.00 49.50 131 TYR A CA 1
ATOM 966 C C . TYR A 1 131 ? -7.495 4.222 26.602 1.00 49.50 131 TYR A C 1
ATOM 968 O O . TYR A 1 131 ? -7.727 3.873 25.447 1.00 49.50 131 TYR A O 1
ATOM 976 N N . ASP A 1 132 ? -8.450 4.679 27.415 1.00 54.59 132 ASP A N 1
ATOM 977 C CA . ASP A 1 132 ? -9.882 4.729 27.114 1.00 54.59 132 ASP A CA 1
ATOM 978 C C . ASP A 1 132 ? -10.297 5.746 26.028 1.00 54.59 132 ASP A C 1
ATOM 980 O O . ASP A 1 132 ? -11.348 5.560 25.426 1.00 54.59 132 ASP A O 1
ATOM 984 N N . GLU A 1 133 ? -9.491 6.762 25.689 1.00 50.09 133 GLU A N 1
ATOM 985 C CA . GLU A 1 133 ? -9.863 7.753 24.649 1.00 50.09 133 GLU A CA 1
ATOM 986 C C . GLU A 1 133 ? -9.526 7.325 23.204 1.00 50.09 133 GLU A C 1
ATOM 988 O O . GLU A 1 133 ? -9.911 7.997 22.250 1.00 50.09 133 GLU A O 1
ATOM 993 N N . LEU A 1 134 ? -8.808 6.212 23.002 1.00 48.75 134 LEU A N 1
ATOM 994 C CA . LEU A 1 134 ? -8.419 5.730 21.663 1.00 48.75 134 LEU A CA 1
ATOM 995 C C . LEU A 1 134 ? -9.488 4.859 20.976 1.00 48.75 134 LEU A C 1
ATOM 997 O O . LEU A 1 134 ? -9.333 4.534 19.798 1.00 48.75 134 LEU A O 1
ATOM 1001 N N . PHE A 1 135 ? -10.547 4.476 21.696 1.00 48.44 135 PHE A N 1
ATOM 1002 C CA . PHE A 1 135 ? -11.599 3.572 21.213 1.00 48.44 135 PHE A CA 1
ATOM 1003 C C . PHE A 1 135 ? -13.027 4.137 21.342 1.00 48.44 135 PHE A C 1
ATOM 1005 O O . PHE A 1 135 ? -13.982 3.363 21.246 1.00 48.44 135 PHE A O 1
ATOM 1012 N N . GLU A 1 136 ? -13.178 5.456 21.508 1.00 36.31 136 GLU A N 1
ATOM 1013 C CA . GLU A 1 136 ? -14.458 6.173 21.337 1.00 36.31 136 GLU A CA 1
ATOM 1014 C C . GLU A 1 136 ? -14.549 6.888 19.978 1.00 36.31 136 GLU A C 1
ATOM 1016 O O . GLU A 1 136 ? -13.535 7.470 19.525 1.00 36.31 136 GLU A O 1
#

Foldseek 3Di:
DDDPDPCVPPDDDDPCVVPDDLVVLLVVLVVQQPCVVLLPQALVPDDLCAQDPDPVLSVLSNVLSVVLVVCLVPVDDDDDDDDDPRSCPLSSVSNSCSSCSVVSHHHHDDDPVRVVVVVVVQVDPPDPDHPVVVPD

Sequence (136 aa):
MHIGHPDFGQAIPCTCQENGDAGTRAAALRRYSNLGALSRITFATTNLEGPMPDAAGRQMFAEGVAAAARFAEDPQGWLVLTGPSGSGKTHLAVAIANRCIERDQTAFFIVAADLLDHLRASYSPDNPVSYDELFE

pLDDT: mean 84.42, std 15.11, range [36.31, 98.25]

Mean predicted aligned error: 9.75 Å

Radius of gyration: 19.38 Å; Cα contacts (8 Å, |Δi|>4): 113; chains: 1; bounding box: 49×27×49 Å

Secondary structure (DSSP, 8-state):
--TT-TTTT--PPPHHHHT--HHHHHHHHHHHTT-GGGGG--GGG--TT-S--SHHHHHHHHHHHHHHHHHHHS--S------STTSSHHHHHHHHHHHHHHTT-------HHHHHHHHHHHT-TT-SS-GGGG--

Solvent-accessible surface area (backbone atoms only — not comparable to full-atom values): 8477 Å² total; per-residue (Å²): 135,59,98,83,45,94,62,62,93,58,89,75,80,54,72,71,64,75,70,49,54,73,72,57,54,40,52,50,44,54,71,69,13,62,41,70,87,50,69,76,44,32,71,90,73,50,66,64,56,49,76,42,94,48,72,66,48,19,52,54,28,39,52,48,50,54,54,37,54,57,39,39,75,58,80,68,91,82,87,85,83,84,76,65,90,74,58,46,55,69,60,46,54,40,17,28,40,44,47,25,30,76,68,76,36,88,43,77,53,80,54,71,67,60,54,51,51,56,54,51,59,71,68,43,92,88,54,95,70,63,76,74,68,82,80,112

Nearest PDB structures (foldseek):
  5ec1-assembly1_C  TM=3.417E-01  e=3.212E+00  Streptomyces lividans